Protein AF-A0A8T3VUQ1-F1 (afdb_monomer)

Sequence (58 aa):
MVAIIQLAITLGAAFGGVFFDTSGYKSTFMFSALILGIATIMACITGFHVYRVAKN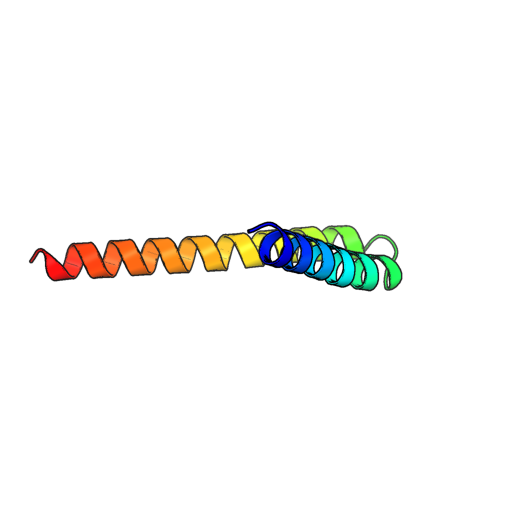KN

Solvent-accessible surface area (backbone atoms only — not comparable to full-atom values): 3328 Å² total; per-residue (Å²): 129,62,68,64,56,54,48,52,52,50,51,51,50,49,58,52,46,61,51,55,75,73,38,79,85,60,32,63,57,53,51,51,49,49,54,50,50,52,51,49,52,54,50,48,54,51,50,53,50,52,52,53,52,58,59,74,75,110

InterPro domains:
  IPR036259 MFS transporter superfamily [SSF103473] (3-46)

Organism: Methanococcus maripaludis (NCBI:txid39152)

Foldseek 3Di:
DCPVVVVVVVVVVVVLVVLVVPDDPVSVVVVVVVVVVVVVVVVVVVVVVVVVVVVVVD

Secondary structure (DSSP, 8-state):
-HHHHHHHHHHHHHHHHHHHHT-TTHHHHHHHHHHHHHHHHHHHHHHHHHHHHHHHT-

Structure (mmCIF, N/CA/C/O backbone):
data_AF-A0A8T3VUQ1-F1
#
_entry.id   AF-A0A8T3VUQ1-F1
#
loop_
_atom_site.group_PDB
_atom_site.id
_atom_site.type_symbol
_atom_site.label_atom_id
_atom_site.label_alt_id
_atom_site.label_comp_id
_atom_site.label_asym_id
_atom_site.label_entity_id
_atom_site.label_seq_id
_atom_site.pdbx_PDB_ins_code
_atom_site.Cartn_x
_atom_site.Cartn_y
_atom_site.Cartn_z
_atom_site.occupancy
_atom_site.B_iso_or_equiv
_atom_site.auth_seq_id
_atom_site.auth_comp_id
_atom_site.auth_asym_id
_atom_site.auth_atom_id
_atom_site.pdbx_PDB_model_num
ATOM 1 N N . MET A 1 1 ? -11.269 -23.397 -1.246 1.00 66.56 1 MET A N 1
ATOM 2 C CA . MET A 1 1 ? -10.661 -22.468 -0.264 1.00 66.56 1 MET A CA 1
ATOM 3 C C . MET A 1 1 ? -9.592 -21.556 -0.883 1.00 66.56 1 MET A C 1
ATOM 5 O O . MET A 1 1 ? -9.629 -20.367 -0.619 1.00 66.56 1 MET A O 1
ATOM 9 N N . VAL A 1 2 ? -8.687 -22.053 -1.736 1.00 85.50 2 VAL A N 1
ATOM 10 C CA . VAL A 1 2 ? -7.533 -21.280 -2.262 1.00 85.50 2 VAL A CA 1
ATOM 11 C C . VAL A 1 2 ? -7.878 -20.269 -3.370 1.00 85.50 2 VAL A C 1
ATOM 13 O O . VAL A 1 2 ? -7.292 -19.192 -3.420 1.00 85.50 2 VAL A O 1
ATOM 16 N N . ALA A 1 3 ? -8.865 -20.572 -4.220 1.00 83.81 3 ALA A N 1
ATOM 17 C CA . ALA A 1 3 ? -9.164 -19.783 -5.423 1.00 83.81 3 ALA A CA 1
ATOM 18 C C . ALA A 1 3 ? -9.487 -18.301 -5.152 1.00 83.81 3 ALA A C 1
ATOM 20 O O . ALA A 1 3 ? -9.094 -17.438 -5.925 1.00 83.81 3 ALA A O 1
ATOM 21 N N . ILE A 1 4 ? -10.156 -17.995 -4.037 1.00 82.75 4 ILE A N 1
ATOM 22 C CA . ILE A 1 4 ? -10.534 -16.617 -3.678 1.00 82.75 4 ILE A CA 1
ATOM 23 C C . ILE A 1 4 ? -9.299 -15.807 -3.273 1.00 82.75 4 ILE A C 1
ATOM 25 O O . ILE A 1 4 ? -9.143 -14.657 -3.674 1.00 82.75 4 ILE A O 1
ATOM 29 N N . ILE A 1 5 ? -8.389 -16.429 -2.521 1.00 82.31 5 ILE A N 1
ATOM 30 C CA . ILE A 1 5 ? -7.136 -15.800 -2.093 1.00 82.31 5 ILE A CA 1
ATOM 31 C C . ILE A 1 5 ? -6.243 -15.575 -3.315 1.00 82.31 5 ILE A C 1
ATOM 33 O O . ILE A 1 5 ? -5.687 -14.498 -3.497 1.00 82.31 5 ILE A O 1
ATOM 37 N N . GLN A 1 6 ? -6.162 -16.567 -4.197 1.00 88.75 6 GLN A N 1
ATOM 38 C CA . GLN A 1 6 ? -5.366 -16.480 -5.414 1.00 88.75 6 GLN A CA 1
ATOM 39 C C . GLN A 1 6 ? -5.914 -15.436 -6.391 1.00 88.75 6 GLN A C 1
ATOM 41 O O . GLN A 1 6 ? -5.135 -14.704 -6.998 1.00 88.75 6 GLN A O 1
ATOM 46 N N . LEU A 1 7 ? -7.238 -15.299 -6.481 1.00 83.88 7 LEU A N 1
ATOM 47 C CA . LEU A 1 7 ? -7.886 -14.230 -7.233 1.00 83.88 7 LEU A CA 1
ATOM 48 C C . LEU A 1 7 ? -7.529 -12.852 -6.656 1.00 83.88 7 LEU A C 1
ATOM 50 O O . LEU A 1 7 ? -7.130 -11.971 -7.411 1.00 83.88 7 LEU A O 1
ATOM 54 N N . ALA A 1 8 ? -7.589 -12.681 -5.332 1.00 78.25 8 ALA A N 1
ATOM 55 C CA . ALA A 1 8 ? -7.225 -11.429 -4.667 1.00 78.25 8 ALA A CA 1
ATOM 56 C C . ALA A 1 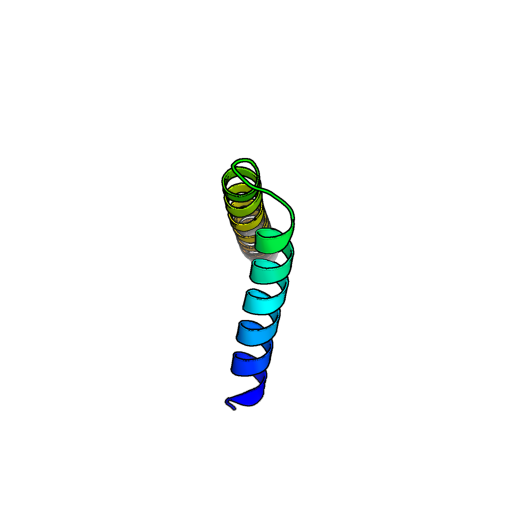8 ? -5.746 -11.051 -4.875 1.00 78.25 8 ALA A C 1
ATOM 58 O O . ALA A 1 8 ? -5.444 -9.895 -5.171 1.00 78.25 8 ALA A O 1
ATOM 59 N N . ILE A 1 9 ? -4.828 -12.021 -4.786 1.00 83.00 9 ILE A N 1
ATOM 60 C CA . ILE A 1 9 ? -3.393 -11.806 -5.037 1.00 83.00 9 ILE A CA 1
ATOM 61 C C . ILE A 1 9 ? -3.153 -11.451 -6.508 1.00 83.00 9 ILE A C 1
ATOM 63 O O . ILE A 1 9 ? -2.414 -10.515 -6.798 1.00 83.00 9 ILE A O 1
ATOM 67 N N . THR A 1 10 ? -3.807 -12.155 -7.435 1.00 85.00 10 THR A N 1
ATOM 68 C CA . THR A 1 10 ? -3.656 -11.920 -8.880 1.00 85.00 10 THR A CA 1
ATOM 69 C C . THR A 1 10 ? -4.192 -10.546 -9.278 1.00 85.00 10 THR A C 1
ATOM 71 O O . THR A 1 10 ? -3.537 -9.833 -10.030 1.00 85.00 10 THR A O 1
ATOM 74 N N . LEU A 1 11 ? -5.338 -10.130 -8.727 1.00 80.69 11 LEU A N 1
ATOM 75 C CA . LEU A 1 11 ? -5.877 -8.780 -8.911 1.00 80.69 11 LEU A CA 1
ATOM 76 C C . LEU A 1 11 ? -4.942 -7.719 -8.323 1.00 80.69 11 LEU A C 1
ATOM 78 O O . LEU A 1 11 ? -4.641 -6.742 -9.001 1.00 80.69 11 LEU A O 1
ATOM 82 N N . GLY A 1 12 ? -4.430 -7.924 -7.105 1.00 78.25 12 GLY A N 1
ATOM 83 C CA . GLY A 1 12 ? -3.460 -7.015 -6.486 1.00 78.25 12 GLY A CA 1
ATOM 84 C C . GLY A 1 12 ? -2.175 -6.869 -7.309 1.00 78.25 12 GLY A C 1
ATOM 85 O O . GLY A 1 12 ? -1.693 -5.755 -7.505 1.00 78.25 12 GLY A O 1
ATOM 86 N N . ALA A 1 13 ? -1.662 -7.974 -7.854 1.00 75.38 13 ALA A N 1
ATOM 87 C CA . ALA A 1 13 ? -0.492 -7.985 -8.726 1.00 75.38 13 AL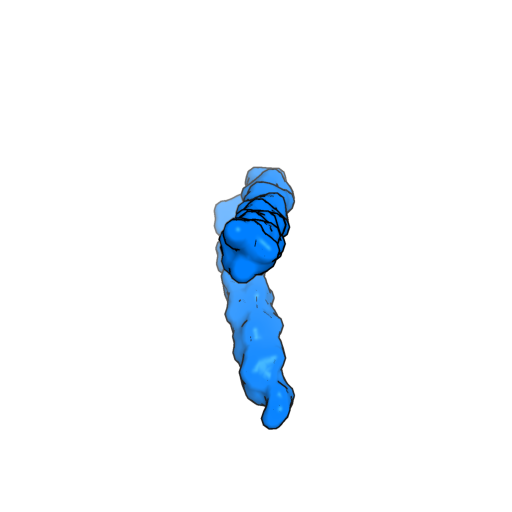A A CA 1
ATOM 88 C C . ALA A 1 13 ? -0.767 -7.342 -10.097 1.00 75.38 13 ALA A C 1
ATOM 90 O O . ALA A 1 13 ? 0.085 -6.615 -10.599 1.00 75.38 13 ALA A O 1
ATOM 91 N N . ALA A 1 14 ? -1.952 -7.547 -10.683 1.00 77.25 14 ALA A N 1
ATOM 92 C CA . ALA A 1 14 ? -2.349 -6.917 -11.942 1.00 77.25 14 ALA A CA 1
ATOM 93 C C . ALA A 1 14 ? -2.495 -5.394 -11.792 1.00 77.25 14 ALA A C 1
ATOM 95 O O . ALA A 1 14 ? -1.938 -4.643 -12.591 1.00 77.25 14 ALA A O 1
ATOM 96 N N . PHE A 1 15 ? -3.167 -4.927 -10.734 1.00 72.38 15 PHE A N 1
ATOM 97 C CA . PHE A 1 15 ? -3.265 -3.496 -10.434 1.00 72.38 15 PHE A CA 1
ATOM 98 C C . PHE A 1 15 ? -1.899 -2.884 -10.101 1.00 72.38 15 PHE A C 1
ATOM 100 O O . PHE A 1 15 ? -1.596 -1.794 -10.577 1.00 72.38 15 PHE A O 1
ATOM 107 N N . GLY A 1 16 ? -1.047 -3.588 -9.347 1.00 65.81 16 GLY A N 1
ATOM 108 C CA . GLY A 1 16 ? 0.322 -3.148 -9.061 1.00 65.81 16 GLY A CA 1
ATOM 109 C C . GLY A 1 16 ? 1.224 -3.102 -10.301 1.00 65.81 16 GLY A C 1
ATOM 110 O O . GLY A 1 16 ? 1.997 -2.162 -10.455 1.00 65.81 16 GLY A O 1
ATOM 111 N N . GLY A 1 17 ? 1.098 -4.075 -11.210 1.00 65.38 17 GLY A N 1
ATOM 112 C CA . GLY A 1 17 ? 1.892 -4.190 -12.437 1.00 65.38 17 GLY A CA 1
ATOM 113 C C . GLY A 1 17 ? 1.523 -3.160 -13.505 1.00 65.38 17 GLY A C 1
ATOM 114 O O . GLY A 1 17 ? 2.410 -2.509 -14.045 1.00 65.38 17 GLY A O 1
ATOM 115 N N . VAL A 1 18 ? 0.227 -2.925 -13.748 1.00 64.56 18 VAL A N 1
ATOM 116 C CA . VAL A 1 18 ? -0.241 -1.853 -14.656 1.00 64.56 18 VAL A CA 1
ATOM 117 C C . VAL A 1 18 ? 0.185 -0.471 -14.143 1.00 64.56 18 VAL A C 1
ATOM 119 O O . VAL A 1 18 ? 0.517 0.429 -14.915 1.00 64.56 18 VAL A O 1
ATOM 122 N N . PHE A 1 19 ? 0.225 -0.301 -12.823 1.00 59.38 19 PHE A N 1
ATOM 123 C CA . PHE A 1 19 ? 0.687 0.929 -12.191 1.00 59.38 19 PHE A CA 1
ATOM 124 C C . PHE A 1 19 ? 2.220 1.114 -12.256 1.00 59.38 19 PHE A C 1
ATOM 126 O O . PHE A 1 19 ? 2.726 2.237 -12.307 1.00 59.38 19 PHE A O 1
ATOM 133 N N . PHE A 1 20 ? 2.969 0.011 -12.287 1.00 60.19 20 PHE A N 1
ATOM 134 C CA . PHE A 1 20 ? 4.420 -0.000 -12.482 1.00 60.19 20 PHE A CA 1
ATOM 135 C C . PHE A 1 20 ? 4.813 0.295 -13.939 1.00 60.19 20 PHE A C 1
ATOM 137 O O . PHE A 1 20 ? 5.772 1.026 -14.177 1.00 60.19 20 PHE A O 1
ATOM 144 N N . ASP A 1 21 ? 4.034 -0.199 -14.904 1.00 62.47 21 ASP A N 1
ATOM 145 C CA . ASP A 1 21 ? 4.298 -0.069 -16.345 1.00 62.47 21 ASP A CA 1
ATOM 146 C C . ASP A 1 21 ? 4.173 1.380 -16.868 1.00 62.47 21 ASP A C 1
ATOM 148 O O . ASP A 1 21 ? 4.764 1.745 -17.881 1.00 62.47 21 ASP A O 1
ATOM 152 N N . THR A 1 22 ? 3.454 2.256 -16.153 1.00 60.09 22 THR A N 1
ATOM 153 C CA . THR A 1 22 ? 3.085 3.596 -16.652 1.00 60.09 22 THR A CA 1
ATOM 154 C C . THR A 1 22 ? 3.972 4.766 -16.195 1.00 60.09 22 THR A C 1
ATOM 156 O O . THR A 1 22 ? 3.774 5.881 -16.683 1.00 60.09 22 THR A O 1
ATOM 159 N N . SER A 1 23 ? 4.952 4.611 -15.288 1.00 50.12 23 SER A N 1
ATOM 160 C CA . SER A 1 23 ? 5.763 5.770 -14.845 1.00 50.12 23 SER A CA 1
ATOM 161 C C . SER A 1 23 ? 7.063 5.441 -14.098 1.00 50.12 23 SER A C 1
ATOM 163 O O . SER A 1 23 ? 7.040 4.992 -12.957 1.00 50.12 23 SER A O 1
ATOM 165 N N . GLY A 1 24 ? 8.218 5.834 -14.645 1.00 61.62 24 GLY A N 1
ATOM 166 C CA . GLY A 1 24 ? 9.440 6.029 -13.841 1.00 61.62 24 GLY A CA 1
ATOM 167 C C . GLY A 1 24 ? 9.250 7.090 -12.733 1.00 61.62 24 GLY A C 1
ATOM 168 O O . GLY A 1 24 ? 8.368 7.930 -12.860 1.00 61.62 24 GLY A O 1
ATOM 169 N N . TYR A 1 25 ? 10.055 7.049 -11.654 1.00 53.06 25 TYR A N 1
ATOM 170 C CA . TYR A 1 25 ? 10.130 7.909 -10.435 1.00 53.06 25 TYR A CA 1
ATOM 171 C C . TYR A 1 25 ? 8.825 8.371 -9.728 1.00 53.06 25 TYR A C 1
ATOM 173 O O . TYR A 1 25 ? 8.754 8.314 -8.502 1.00 53.06 25 TYR A O 1
ATOM 181 N N . LYS A 1 26 ? 7.773 8.796 -10.437 1.00 58.38 26 LYS A N 1
ATOM 182 C CA . LYS A 1 26 ? 6.443 9.129 -9.890 1.00 58.38 26 LYS A CA 1
ATOM 183 C C . LYS A 1 26 ? 5.659 7.911 -9.393 1.00 58.38 26 LYS A C 1
ATOM 185 O O . LYS A 1 26 ? 4.789 8.076 -8.536 1.00 58.38 26 LYS A O 1
ATOM 190 N N . SER A 1 27 ? 5.966 6.706 -9.881 1.00 56.97 27 SER A N 1
ATOM 191 C CA . SER A 1 27 ? 5.236 5.491 -9.491 1.00 56.97 27 SER A CA 1
ATOM 192 C C . SER A 1 27 ? 5.404 5.155 -8.001 1.00 56.97 27 SER A C 1
ATOM 194 O O . SER A 1 27 ? 4.432 4.792 -7.346 1.00 56.97 27 SER A O 1
ATOM 196 N N . THR A 1 28 ? 6.559 5.426 -7.382 1.00 65.00 28 THR A N 1
ATOM 197 C CA . THR A 1 28 ? 6.758 5.172 -5.939 1.00 65.00 28 THR A CA 1
ATOM 198 C C . THR A 1 28 ? 5.864 6.044 -5.045 1.00 65.00 28 THR A C 1
ATOM 200 O O . THR A 1 28 ? 5.347 5.571 -4.027 1.00 65.00 28 THR A O 1
ATOM 203 N N . PHE A 1 29 ? 5.636 7.309 -5.427 1.00 64.88 29 PHE A N 1
ATOM 204 C CA . PHE A 1 29 ? 4.767 8.226 -4.678 1.00 64.88 29 PHE A CA 1
ATOM 205 C C . PHE A 1 29 ? 3.307 7.781 -4.748 1.00 64.88 29 PHE A C 1
ATOM 207 O O . PHE A 1 29 ? 2.626 7.694 -3.730 1.00 64.88 29 PHE A O 1
ATOM 214 N N . MET A 1 30 ? 2.837 7.438 -5.945 1.00 68.62 30 MET A N 1
ATOM 215 C CA . MET A 1 30 ? 1.468 6.967 -6.121 1.00 68.62 30 MET A CA 1
ATOM 216 C C . MET A 1 30 ? 1.238 5.568 -5.536 1.00 68.62 30 MET A C 1
ATOM 218 O O . MET A 1 30 ? 0.161 5.317 -5.006 1.00 68.62 30 MET A O 1
ATOM 222 N N . PHE A 1 31 ? 2.242 4.688 -5.540 1.00 72.00 31 PHE A N 1
ATOM 223 C CA . PHE A 1 31 ? 2.178 3.400 -4.848 1.00 72.00 31 PHE A CA 1
ATOM 224 C C . PHE A 1 31 ? 2.008 3.587 -3.334 1.00 72.00 31 PHE A C 1
ATOM 226 O O . PHE A 1 31 ? 1.125 2.990 -2.720 1.00 72.00 31 PHE A O 1
ATOM 233 N N . SER A 1 32 ? 2.786 4.499 -2.742 1.00 72.44 32 SER A N 1
ATOM 234 C CA . SER A 1 32 ? 2.643 4.875 -1.330 1.00 72.44 32 SER A CA 1
ATOM 235 C C . SER A 1 32 ? 1.280 5.521 -1.044 1.00 72.44 32 SER A C 1
ATOM 237 O O . SER A 1 32 ? 0.650 5.204 -0.037 1.00 72.44 32 SER A O 1
ATOM 239 N N . ALA A 1 33 ? 0.781 6.375 -1.946 1.00 74.62 33 ALA A N 1
ATOM 240 C CA . ALA A 1 33 ? -0.545 6.986 -1.835 1.00 74.62 33 ALA A CA 1
ATOM 241 C C . ALA A 1 33 ? -1.681 5.951 -1.919 1.00 74.62 33 ALA A C 1
ATOM 243 O O . ALA A 1 33 ? -2.679 6.074 -1.213 1.00 74.62 33 ALA A O 1
ATOM 244 N N . LEU A 1 34 ? -1.520 4.904 -2.731 1.00 78.88 34 LEU A N 1
ATOM 245 C CA . LEU A 1 34 ? -2.475 3.804 -2.849 1.00 78.88 34 LEU A CA 1
ATOM 246 C C . LEU A 1 34 ? -2.505 2.970 -1.563 1.00 78.88 34 LEU A C 1
ATOM 248 O O . LEU A 1 34 ? -3.584 2.715 -1.029 1.00 78.88 34 LEU A O 1
ATOM 252 N N . ILE A 1 35 ? -1.336 2.620 -1.015 1.00 82.62 35 ILE A N 1
ATOM 253 C CA . ILE A 1 35 ? -1.229 1.946 0.289 1.00 82.62 35 ILE A CA 1
ATOM 254 C C . ILE A 1 35 ? -1.895 2.786 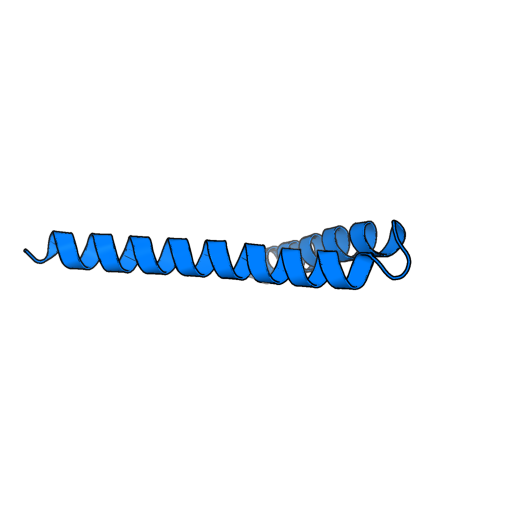1.386 1.00 82.62 35 ILE A C 1
ATOM 256 O O . ILE A 1 35 ? -2.678 2.255 2.176 1.00 82.62 35 ILE A O 1
ATOM 260 N N . LEU A 1 36 ? -1.645 4.099 1.410 1.00 82.69 36 LEU A N 1
ATOM 261 C CA . LEU A 1 36 ? -2.283 5.019 2.353 1.00 82.69 36 LEU A CA 1
ATOM 262 C C . LEU A 1 36 ? -3.805 5.081 2.153 1.00 82.69 36 LEU A C 1
ATOM 264 O O . LEU A 1 36 ? -4.555 5.102 3.130 1.00 82.69 36 LEU A O 1
ATOM 268 N N . GLY A 1 37 ? -4.274 5.068 0.905 1.00 80.69 37 GLY A N 1
ATOM 269 C CA . GLY A 1 37 ? -5.694 5.013 0.565 1.00 80.69 37 GLY A CA 1
ATOM 270 C C . GLY A 1 37 ? -6.366 3.749 1.102 1.00 80.69 37 GLY A C 1
ATOM 271 O O . GLY A 1 37 ? -7.399 3.837 1.765 1.00 80.69 37 GLY A O 1
ATOM 272 N N . ILE A 1 38 ? -5.745 2.581 0.910 1.00 85.12 38 ILE A N 1
ATOM 273 C CA . ILE A 1 38 ? -6.238 1.305 1.453 1.00 85.12 38 ILE A CA 1
ATOM 274 C C . ILE A 1 38 ? -6.264 1.348 2.985 1.00 85.12 38 ILE A C 1
ATOM 276 O O . ILE A 1 38 ? -7.277 0.998 3.594 1.00 85.12 38 ILE A O 1
ATOM 280 N N . ALA A 1 39 ? -5.187 1.824 3.614 1.00 84.88 39 ALA A N 1
ATOM 281 C CA . ALA A 1 39 ? -5.116 1.966 5.066 1.00 84.88 39 ALA A CA 1
ATOM 282 C C . AL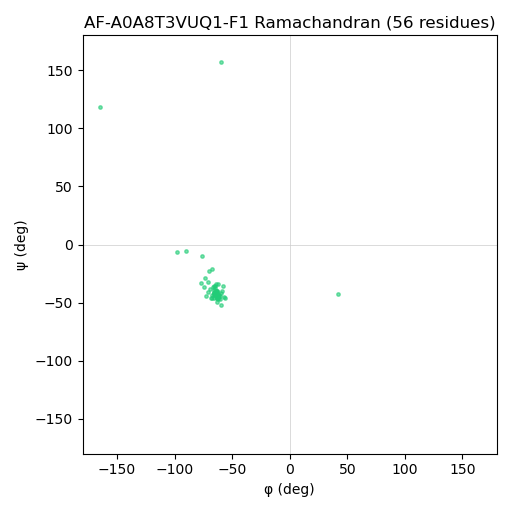A A 1 39 ? -6.219 2.894 5.606 1.00 84.88 39 ALA A C 1
ATOM 284 O O . ALA A 1 39 ? -6.851 2.584 6.616 1.00 84.88 39 ALA A O 1
ATOM 285 N N . THR A 1 40 ? -6.506 3.989 4.899 1.00 84.38 40 THR A N 1
ATOM 286 C CA . THR A 1 40 ? -7.560 4.950 5.256 1.00 84.38 40 THR A CA 1
ATOM 287 C C . THR A 1 40 ? -8.947 4.319 5.192 1.00 84.38 40 THR A C 1
ATOM 289 O O . THR A 1 40 ? -9.748 4.501 6.109 1.00 84.38 40 THR A O 1
ATOM 292 N N . ILE A 1 41 ? -9.232 3.530 4.152 1.00 84.56 41 ILE A N 1
ATOM 293 C CA . ILE A 1 41 ? -10.504 2.807 4.020 1.00 84.56 41 ILE A CA 1
ATOM 294 C C . ILE A 1 41 ? -10.660 1.799 5.167 1.00 84.56 41 ILE A C 1
ATOM 296 O O . ILE A 1 41 ? -11.702 1.766 5.822 1.00 84.56 41 ILE A O 1
ATOM 300 N N . MET A 1 42 ? -9.611 1.028 5.463 1.00 88.00 42 MET A N 1
ATOM 301 C CA . MET A 1 42 ? -9.598 0.042 6.550 1.00 88.00 42 MET A CA 1
ATOM 302 C C .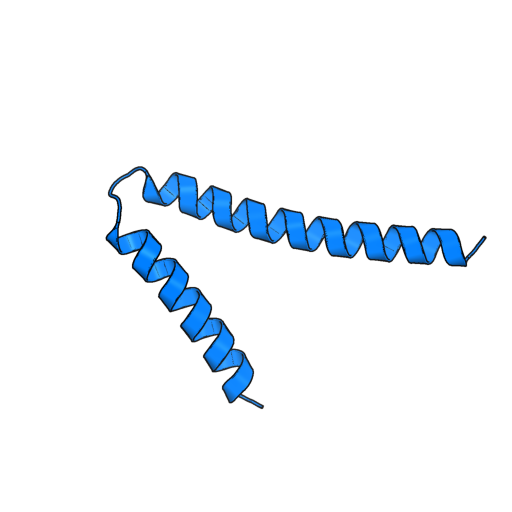 MET A 1 42 ? -9.837 0.698 7.921 1.00 88.00 42 MET A C 1
ATOM 304 O O . MET A 1 42 ? -10.639 0.216 8.729 1.00 88.00 42 MET A O 1
ATOM 308 N N . ALA A 1 43 ? -9.173 1.830 8.166 1.00 88.56 43 ALA A N 1
ATOM 309 C CA . ALA A 1 43 ? -9.318 2.618 9.383 1.00 88.56 43 ALA A CA 1
ATOM 310 C C . ALA A 1 43 ? -10.721 3.226 9.502 1.00 88.56 43 ALA A C 1
ATOM 312 O O . ALA A 1 43 ? -11.317 3.161 10.575 1.00 88.56 43 ALA A O 1
ATOM 313 N N . CYS A 1 44 ? -11.290 3.741 8.405 1.00 87.38 44 CYS A N 1
ATOM 314 C CA . CYS A 1 44 ? -12.670 4.220 8.374 1.00 87.38 44 CYS A CA 1
ATOM 315 C C . CYS A 1 44 ? -13.650 3.103 8.717 1.00 87.38 44 CYS A C 1
ATOM 317 O O . CYS A 1 44 ? -14.460 3.278 9.618 1.00 87.38 44 CYS A O 1
ATOM 319 N N . ILE A 1 45 ? -13.570 1.945 8.056 1.00 89.69 45 ILE A N 1
ATOM 320 C CA . ILE A 1 45 ? -14.469 0.811 8.325 1.00 89.69 45 ILE A CA 1
ATOM 321 C C . ILE A 1 45 ? -14.394 0.411 9.801 1.00 89.69 45 ILE A C 1
ATOM 323 O O . ILE A 1 45 ? -15.428 0.260 10.447 1.00 89.69 45 ILE A O 1
ATOM 327 N N . THR A 1 46 ? -13.183 0.304 10.350 1.00 91.19 46 THR A N 1
ATOM 328 C CA . THR A 1 46 ? -12.963 -0.032 11.764 1.00 91.19 46 THR A CA 1
ATOM 329 C C . THR A 1 46 ? -13.535 1.042 12.691 1.00 91.19 46 THR A C 1
ATOM 331 O O . THR A 1 46 ? -14.265 0.722 13.626 1.00 91.19 46 THR A O 1
ATOM 334 N N . GLY A 1 47 ? -13.274 2.320 12.409 1.00 86.62 47 GLY A N 1
ATOM 335 C CA . GLY A 1 47 ? -13.792 3.451 13.176 1.00 86.62 47 GLY A CA 1
ATOM 336 C C . GLY A 1 47 ? -15.317 3.540 13.136 1.00 86.62 47 GLY A C 1
ATOM 337 O O . GLY A 1 47 ? -15.948 3.690 14.178 1.00 86.62 47 GLY A O 1
ATOM 338 N N . PHE A 1 48 ? -15.931 3.359 11.964 1.00 85.56 48 PHE A N 1
ATOM 339 C CA . PHE A 1 48 ? -17.384 3.287 11.818 1.00 85.56 48 PHE A CA 1
ATOM 340 C C . PHE A 1 48 ? -17.962 2.076 12.551 1.00 85.56 48 PHE A C 1
ATOM 342 O O . PHE A 1 48 ? -19.007 2.203 13.185 1.00 85.56 48 PHE A O 1
ATOM 349 N N . HIS A 1 49 ? -17.299 0.919 12.514 1.00 85.44 49 HIS A N 1
ATOM 350 C CA . HIS A 1 49 ? -17.739 -0.266 13.248 1.00 85.44 49 HIS A CA 1
ATOM 351 C C . HIS A 1 49 ? -17.720 -0.006 14.761 1.00 85.44 49 HIS A C 1
ATOM 353 O O . HIS A 1 49 ? -18.732 -0.207 15.432 1.00 85.44 49 HIS A O 1
ATOM 359 N N . VAL A 1 50 ? -16.612 0.520 15.291 1.00 85.38 50 VAL A N 1
ATOM 360 C CA . VAL A 1 50 ? -16.463 0.858 16.715 1.00 85.38 50 VAL A CA 1
ATOM 361 C C . VAL A 1 50 ? -17.459 1.940 17.136 1.00 85.38 50 VAL A C 1
ATOM 363 O O . VAL A 1 50 ? -18.124 1.790 18.158 1.00 85.38 50 VAL A O 1
ATOM 366 N N . TYR A 1 51 ? -17.637 2.989 16.330 1.00 80.25 51 TYR A N 1
ATOM 367 C CA . TYR A 1 51 ? -18.605 4.056 16.594 1.00 80.25 51 TYR A CA 1
ATOM 368 C C . TYR A 1 51 ? -20.046 3.529 16.646 1.00 80.25 51 TYR A C 1
ATOM 370 O O . TYR A 1 51 ? -20.810 3.875 17.548 1.00 80.25 51 TYR A O 1
ATOM 378 N N . ARG A 1 52 ? -20.424 2.644 15.713 1.00 78.50 52 ARG A N 1
ATOM 379 C CA . ARG A 1 52 ? -21.755 2.016 15.700 1.00 78.50 52 ARG A CA 1
ATOM 380 C C . ARG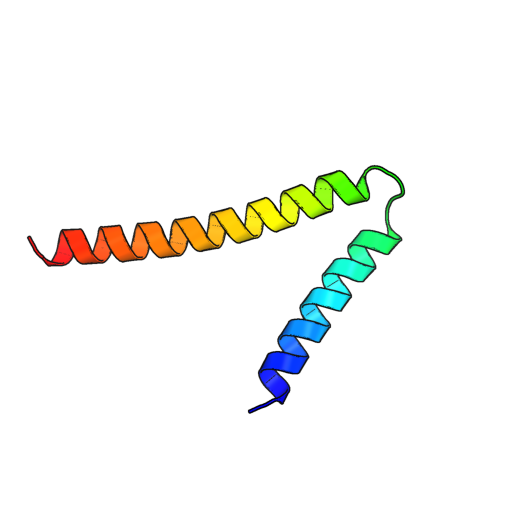 A 1 52 ? -21.974 1.110 16.9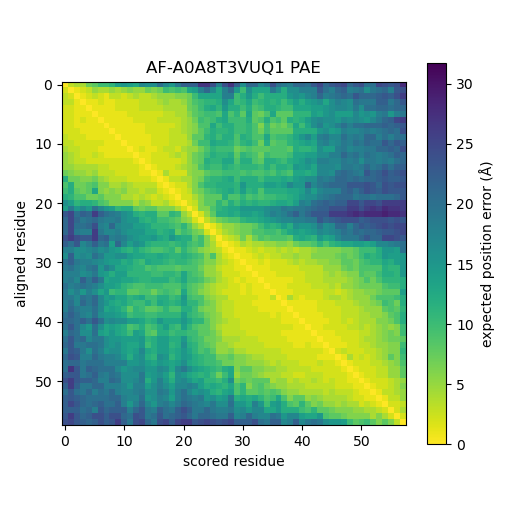09 1.00 78.50 52 ARG A C 1
ATOM 382 O O . ARG A 1 52 ? -23.057 1.138 17.485 1.00 78.50 52 ARG A O 1
ATOM 389 N N . VAL A 1 53 ? -20.960 0.344 17.309 1.00 79.75 53 VAL A N 1
ATOM 390 C CA . VAL A 1 53 ? -21.015 -0.522 18.497 1.00 79.75 53 VAL A CA 1
ATOM 391 C C . VAL A 1 53 ? -21.130 0.298 19.782 1.00 79.75 53 VAL A C 1
ATOM 393 O O . VAL A 1 53 ? -21.943 -0.040 20.639 1.00 79.75 53 VAL A O 1
ATOM 396 N N 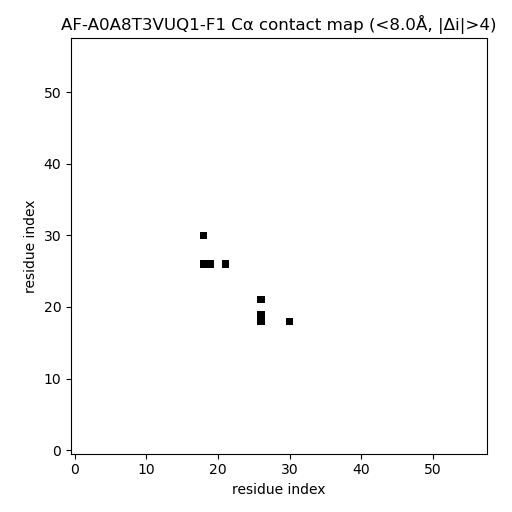. ALA A 1 54 ? -20.374 1.391 19.908 1.00 74.88 54 ALA A N 1
ATOM 397 C CA . ALA A 1 54 ? -20.443 2.284 21.064 1.00 74.88 54 ALA A CA 1
ATOM 398 C C . ALA A 1 54 ? -21.818 2.957 21.192 1.00 74.88 54 ALA A C 1
ATOM 400 O O . ALA A 1 54 ? -22.369 3.011 22.287 1.00 74.88 54 ALA A O 1
ATOM 401 N N . LYS A 1 55 ? -22.410 3.396 20.072 1.00 74.81 55 LYS A N 1
ATOM 402 C CA . LYS A 1 55 ? -23.762 3.972 20.054 1.00 74.81 55 LYS A CA 1
ATOM 403 C C . LYS A 1 55 ? -24.847 2.958 20.428 1.00 74.81 55 LYS A C 1
ATOM 405 O O . LYS A 1 55 ? -25.813 3.335 21.066 1.00 74.81 55 LYS A O 1
ATOM 410 N N . ASN A 1 56 ? -24.707 1.691 20.038 1.00 75.19 56 ASN A N 1
ATOM 411 C CA . ASN A 1 56 ? -25.708 0.654 20.321 1.00 75.19 56 ASN A CA 1
ATOM 412 C C . ASN A 1 56 ? -25.688 0.149 21.780 1.00 75.19 56 ASN A C 1
ATOM 414 O O . ASN A 1 56 ? -26.556 -0.621 22.176 1.00 75.19 56 ASN A O 1
ATOM 418 N N . LYS A 1 57 ? -24.674 0.527 22.568 1.00 64.56 57 LYS A N 1
ATOM 419 C CA . LYS A 1 57 ? -24.563 0.177 23.993 1.00 64.56 57 LYS A CA 1
ATOM 420 C C . LYS A 1 57 ? -25.211 1.200 24.937 1.00 64.56 57 LYS A C 1
ATOM 422 O O . LYS A 1 57 ? -25.219 0.943 26.139 1.00 64.56 57 LYS A O 1
ATOM 427 N N . ASN A 1 58 ? -25.692 2.331 24.420 1.00 55.94 58 ASN A N 1
ATOM 428 C CA . ASN A 1 58 ? -26.216 3.467 25.182 1.00 55.94 58 ASN A CA 1
ATOM 429 C C . ASN A 1 58 ? -27.657 3.772 24.776 1.00 55.94 58 ASN A C 1
ATOM 431 O O . ASN A 1 58 ? -28.413 4.234 25.652 1.00 55.94 58 ASN A O 1
#

Mean predicted aligned error: 10.72 Å

Radius of gyration: 16.66 Å; Cα contacts (8 Å, |Δi|>4): 4; chains: 1; bounding box: 36×32×42 Å

pLDDT: mean 75.43, std 10.71, range [50.12, 91.19]